Protein AF-A0A5K1E6M3-F1 (afdb_monomer_lite)

Structure (mmCIF, N/CA/C/O backbone):
data_AF-A0A5K1E6M3-F1
#
_entry.id   AF-A0A5K1E6M3-F1
#
loop_
_atom_site.group_PDB
_atom_site.id
_atom_site.type_symbol
_atom_site.label_atom_id
_atom_site.label_alt_id
_atom_site.label_comp_id
_atom_site.label_asym_id
_atom_site.label_entity_id
_atom_site.label_seq_id
_atom_site.pdbx_PDB_ins_code
_atom_site.Cartn_x
_atom_site.Cartn_y
_atom_site.Cartn_z
_atom_site.occupancy
_atom_site.B_iso_or_equiv
_atom_site.auth_seq_id
_atom_site.auth_comp_id
_atom_site.auth_asym_id
_atom_site.auth_atom_id
_atom_site.pdbx_PDB_model_num
ATOM 1 N N . GLN A 1 1 ? -10.714 -7.352 16.171 1.00 70.19 1 GLN A N 1
ATOM 2 C CA . GLN A 1 1 ? -9.509 -6.626 15.706 1.00 70.19 1 GLN A CA 1
ATOM 3 C C . GLN A 1 1 ? -9.912 -5.734 14.531 1.00 70.19 1 GLN A C 1
ATOM 5 O O . GLN A 1 1 ? -10.843 -6.109 13.839 1.00 70.19 1 GLN A O 1
ATOM 10 N N . LYS A 1 2 ? -9.293 -4.557 14.342 1.00 90.44 2 LYS A N 1
ATOM 11 C CA . LYS A 1 2 ? -9.644 -3.582 13.281 1.00 90.44 2 LYS A CA 1
ATOM 12 C C . LYS A 1 2 ? -8.530 -3.449 12.230 1.00 90.44 2 LYS A C 1
ATOM 14 O O . LYS A 1 2 ? -8.119 -2.336 11.902 1.00 90.44 2 LYS A O 1
ATOM 19 N N . PHE A 1 3 ? -7.986 -4.577 11.775 1.00 95.44 3 PHE A N 1
ATOM 20 C CA . PHE A 1 3 ? -6.951 -4.591 10.740 1.00 95.44 3 PHE A CA 1
ATOM 21 C C . PHE A 1 3 ? -7.386 -5.426 9.536 1.00 95.44 3 PHE A C 1
ATOM 23 O O . PHE A 1 3 ? -8.126 -6.393 9.703 1.00 95.44 3 PHE A O 1
ATOM 30 N N . GLY A 1 4 ? -6.914 -5.043 8.351 1.00 96.44 4 GLY A N 1
ATOM 31 C CA . GLY A 1 4 ? -6.989 -5.849 7.133 1.00 96.44 4 GLY A CA 1
ATOM 32 C C . GLY A 1 4 ? -5.604 -6.337 6.716 1.00 96.44 4 GLY A C 1
ATOM 3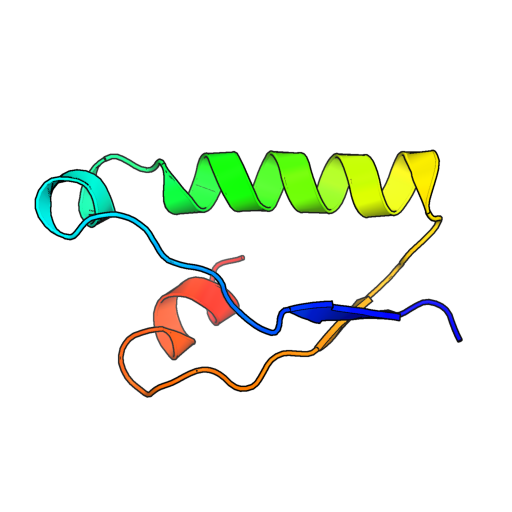3 O O . GLY A 1 4 ? -4.604 -5.668 6.977 1.00 96.44 4 GLY A O 1
ATOM 34 N N . GLU A 1 5 ? -5.528 -7.493 6.067 1.00 97.50 5 GLU A N 1
ATOM 35 C CA . GLU A 1 5 ? -4.291 -7.982 5.456 1.00 97.50 5 GLU A CA 1
ATOM 36 C C . GLU A 1 5 ? -4.319 -7.719 3.948 1.00 97.50 5 GLU A C 1
ATOM 38 O O . GLU A 1 5 ? -5.275 -8.082 3.263 1.00 97.50 5 GLU A O 1
ATOM 43 N N . ILE A 1 6 ? -3.271 -7.088 3.423 1.00 97.00 6 ILE A N 1
ATOM 44 C CA . ILE A 1 6 ? -3.070 -6.956 1.981 1.00 97.00 6 ILE A CA 1
ATOM 45 C C . ILE A 1 6 ? -2.260 -8.170 1.535 1.00 97.00 6 ILE A C 1
ATOM 47 O O . ILE A 1 6 ? -1.045 -8.207 1.691 1.00 97.00 6 ILE A O 1
ATOM 51 N N . ALA A 1 7 ? -2.944 -9.174 0.986 1.00 96.75 7 ALA A N 1
ATOM 52 C CA . ALA A 1 7 ? -2.282 -10.368 0.463 1.00 96.75 7 ALA A CA 1
ATOM 53 C C . ALA A 1 7 ? -1.557 -10.085 -0.863 1.00 96.75 7 ALA A C 1
ATOM 55 O O . ALA A 1 7 ? -0.439 -10.545 -1.077 1.00 96.75 7 ALA A O 1
ATOM 56 N N . PHE A 1 8 ? -2.187 -9.305 -1.749 1.00 95.38 8 PHE A N 1
ATOM 57 C CA . PHE A 1 8 ? -1.634 -8.939 -3.050 1.00 95.38 8 PHE A CA 1
ATOM 58 C C . PHE A 1 8 ? -1.977 -7.497 -3.404 1.00 95.38 8 PHE A C 1
ATOM 60 O O . PHE A 1 8 ? -3.124 -7.065 -3.284 1.00 95.38 8 PHE A O 1
ATOM 67 N N . LEU A 1 9 ? -0.980 -6.771 -3.903 1.00 94.62 9 LEU A N 1
ATOM 68 C CA . LEU A 1 9 ? -1.153 -5.459 -4.507 1.00 94.62 9 LEU A CA 1
ATOM 69 C C . LEU A 1 9 ? -0.104 -5.287 -5.601 1.00 94.62 9 LEU A C 1
ATOM 71 O O . LEU A 1 9 ? 1.091 -5.253 -5.327 1.00 94.62 9 LEU A O 1
ATOM 75 N N . ALA A 1 10 ? -0.561 -5.200 -6.846 1.00 94.88 10 ALA A N 1
ATOM 76 C CA . ALA A 1 10 ? 0.306 -5.112 -8.009 1.00 94.88 10 ALA A CA 1
ATOM 77 C C . ALA A 1 10 ? -0.257 -4.117 -9.021 1.00 94.88 10 ALA A C 1
ATOM 79 O O . ALA A 1 10 ? -1.468 -3.966 -9.167 1.00 94.88 10 ALA A O 1
ATOM 80 N N . ILE A 1 11 ? 0.654 -3.459 -9.730 1.00 95.06 11 ILE A N 1
ATOM 81 C CA . ILE A 1 11 ? 0.373 -2.601 -10.877 1.00 95.06 11 ILE A CA 1
ATOM 82 C C . ILE A 1 11 ? 1.203 -3.144 -12.037 1.00 95.06 11 ILE A C 1
ATOM 84 O O . ILE A 1 11 ? 2.373 -3.495 -11.838 1.00 95.06 11 ILE A O 1
ATOM 88 N N . THR A 1 12 ? 0.605 -3.217 -13.227 1.00 95.81 12 THR A N 1
ATOM 89 C CA . THR A 1 12 ? 1.304 -3.621 -14.453 1.00 95.81 12 THR A CA 1
ATOM 90 C C . THR A 1 12 ? 2.571 -2.784 -14.630 1.00 95.81 12 THR A C 1
ATOM 92 O O . THR A 1 12 ? 2.573 -1.590 -14.333 1.00 95.81 12 THR A O 1
ATOM 95 N N . ALA A 1 13 ? 3.670 -3.416 -15.043 1.00 92.62 13 ALA A N 1
ATOM 96 C CA . ALA A 1 13 ? 5.009 -2.824 -14.986 1.00 92.62 13 ALA A CA 1
ATOM 97 C C . ALA A 1 13 ? 5.121 -1.477 -15.726 1.00 92.62 13 ALA A C 1
ATOM 99 O O . ALA A 1 13 ? 5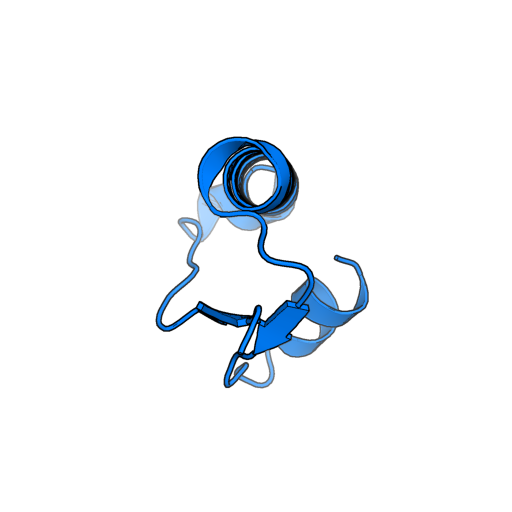.719 -0.532 -15.216 1.00 92.62 13 ALA A O 1
ATOM 100 N N . ASP A 1 14 ? 4.484 -1.371 -16.889 1.00 96.06 14 ASP A N 1
ATOM 101 C CA . ASP A 1 14 ? 4.388 -0.171 -17.725 1.00 96.06 14 ASP A CA 1
ATOM 102 C C . ASP A 1 14 ? 3.614 0.986 -17.068 1.00 96.06 14 ASP A C 1
ATOM 104 O O . ASP A 1 14 ? 3.757 2.146 -17.463 1.00 96.06 14 ASP A O 1
ATOM 108 N N . GLU A 1 15 ? 2.840 0.694 -16.025 1.00 95.94 15 GLU A N 1
ATOM 109 C CA . GLU A 1 15 ? 1.952 1.631 -15.342 1.00 95.94 15 GLU A CA 1
ATOM 110 C C . GLU A 1 15 ? 2.446 2.042 -13.939 1.00 95.94 15 GLU A C 1
ATOM 112 O O . GLU A 1 15 ? 1.902 2.966 -13.324 1.00 95.94 15 GLU A O 1
ATOM 117 N N . GLN A 1 16 ? 3.513 1.419 -13.423 1.00 90.81 16 GLN A N 1
ATOM 118 C CA . GLN A 1 16 ? 3.987 1.608 -12.040 1.00 90.81 16 GLN A CA 1
ATOM 119 C C . GLN A 1 16 ? 4.372 3.057 -11.705 1.00 90.81 16 GLN A C 1
ATOM 121 O O . GLN A 1 16 ? 4.114 3.531 -10.597 1.00 90.81 16 GLN A O 1
ATOM 126 N N . VAL A 1 17 ? 4.939 3.791 -12.664 1.00 92.00 17 VAL A N 1
ATOM 127 C CA . VAL A 1 17 ? 5.402 5.179 -12.466 1.00 92.00 17 VAL A CA 1
ATOM 128 C C . VAL A 1 17 ? 4.326 6.232 -12.737 1.00 92.00 17 VAL A C 1
ATOM 130 O O . VAL A 1 17 ? 4.559 7.418 -12.518 1.00 92.00 17 VAL A O 1
ATOM 133 N N . LYS A 1 18 ? 3.129 5.824 -13.181 1.00 95.69 18 LYS A N 1
ATOM 134 C CA . LYS A 1 18 ? 2.039 6.748 -13.542 1.00 95.69 18 LYS A CA 1
ATOM 135 C C . LYS A 1 18 ? 1.115 7.093 -12.366 1.00 95.69 18 LYS A C 1
ATOM 137 O O . LYS A 1 18 ? 0.103 7.767 -12.537 1.00 95.69 18 LYS A O 1
ATOM 142 N N . GLY A 1 19 ? 1.448 6.635 -11.156 1.00 94.50 19 GLY A N 1
ATOM 143 C CA . GLY A 1 19 ? 0.715 6.956 -9.925 1.00 94.50 19 GLY A CA 1
ATOM 144 C C . GLY A 1 19 ? -0.535 6.105 -9.673 1.00 94.50 19 GLY A C 1
ATOM 145 O O . GLY A 1 19 ? -1.262 6.363 -8.710 1.00 94.50 19 GLY A O 1
ATOM 146 N N . TYR A 1 20 ? -0.788 5.070 -10.481 1.00 96.88 20 TYR A N 1
ATOM 147 C CA . TYR A 1 20 ? -1.936 4.179 -10.285 1.00 96.88 20 TYR A CA 1
ATOM 148 C C . TYR A 1 20 ? -1.898 3.446 -8.947 1.00 96.88 20 TYR A C 1
ATOM 150 O O . TYR A 1 20 ? -2.932 3.346 -8.294 1.00 96.88 20 TYR A O 1
ATOM 158 N N . GLY A 1 21 ? -0.715 3.026 -8.488 1.00 96.31 21 GLY A N 1
ATOM 159 C CA . GLY A 1 21 ? -0.561 2.410 -7.169 1.00 96.31 21 GLY A CA 1
ATOM 160 C C . GLY A 1 21 ? -1.022 3.334 -6.040 1.00 96.31 21 GLY A C 1
ATOM 161 O O . GLY A 1 21 ? -1.758 2.907 -5.156 1.00 96.31 21 GLY A O 1
ATOM 162 N N . THR A 1 22 ? -0.650 4.615 -6.080 1.00 96.88 22 THR A N 1
ATOM 163 C CA . THR A 1 22 ? -1.088 5.602 -5.079 1.00 96.88 22 THR A CA 1
ATOM 164 C C . THR A 1 22 ? -2.599 5.802 -5.120 1.00 96.88 22 THR A C 1
ATOM 166 O O . THR A 1 22 ? -3.260 5.790 -4.085 1.00 96.88 22 THR A O 1
ATOM 169 N N . ARG A 1 23 ? -3.177 5.948 -6.321 1.00 97.44 23 ARG A N 1
ATOM 170 C CA . ARG A 1 23 ? -4.632 6.100 -6.478 1.00 97.44 23 ARG A CA 1
ATOM 171 C C . ARG A 1 23 ? -5.380 4.884 -5.934 1.00 97.44 23 ARG A C 1
ATOM 173 O O . ARG A 1 23 ? -6.330 5.061 -5.178 1.00 97.44 23 ARG A O 1
ATOM 180 N N . LEU A 1 24 ? -4.931 3.676 -6.272 1.00 97.44 24 LEU A N 1
ATOM 181 C CA . LEU A 1 24 ? -5.515 2.424 -5.793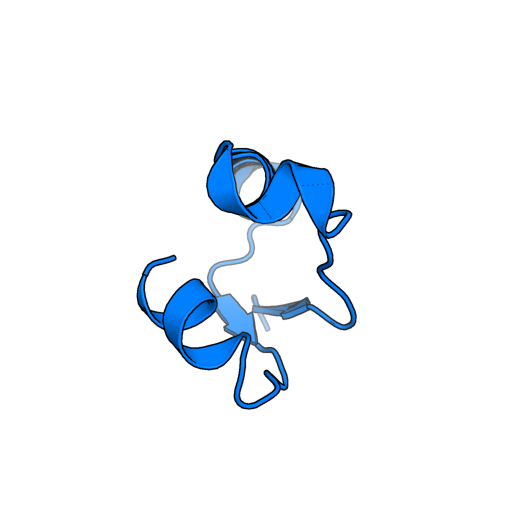 1.00 97.44 24 LEU A CA 1
ATOM 182 C C . LEU A 1 24 ? -5.496 2.346 -4.261 1.00 97.44 24 LEU A C 1
ATOM 184 O O . LEU A 1 24 ? -6.536 2.107 -3.652 1.00 97.44 24 LEU A O 1
ATOM 188 N N . MET A 1 25 ? -4.345 2.608 -3.638 1.00 97.69 25 MET A N 1
ATOM 189 C CA . MET A 1 25 ? -4.204 2.558 -2.180 1.00 97.69 25 MET A CA 1
ATOM 190 C C . MET A 1 25 ? -5.058 3.607 -1.466 1.00 97.69 25 MET A C 1
ATOM 192 O O . MET A 1 25 ? -5.652 3.312 -0.432 1.00 97.69 25 MET A O 1
ATOM 196 N N . ASN A 1 26 ? -5.177 4.814 -2.025 1.00 97.94 26 ASN A N 1
ATOM 197 C CA . ASN A 1 26 ? -6.045 5.850 -1.467 1.00 97.94 26 ASN A CA 1
ATOM 198 C C . ASN A 1 26 ? -7.515 5.421 -1.473 1.00 97.94 26 ASN A C 1
ATOM 200 O O . ASN A 1 26 ? -8.198 5.554 -0.458 1.00 97.94 26 ASN A O 1
ATOM 204 N N . HIS A 1 27 ? -7.992 4.865 -2.590 1.00 97.75 27 HIS A N 1
ATOM 205 C CA . HIS A 1 27 ? -9.355 4.343 -2.671 1.00 97.75 27 HIS A CA 1
ATOM 206 C C . HIS A 1 27 ? -9.574 3.168 -1.711 1.00 97.75 27 HIS A C 1
ATOM 208 O O . HIS A 1 27 ? -10.589 3.143 -1.016 1.00 97.75 27 HIS A O 1
ATOM 214 N N . LEU A 1 28 ? -8.607 2.248 -1.612 1.00 97.56 28 LEU A N 1
ATOM 215 C CA . LEU A 1 28 ? -8.654 1.128 -0.670 1.00 97.56 28 LEU A CA 1
ATOM 216 C C . LEU A 1 28 ? -8.759 1.615 0.781 1.00 97.56 28 LEU A C 1
ATOM 218 O O . LEU A 1 28 ? -9.641 1.175 1.511 1.00 97.56 28 LEU A O 1
ATOM 222 N N . LYS A 1 29 ? -7.900 2.555 1.197 1.00 97.31 29 LYS A N 1
ATOM 223 C CA . LYS A 1 29 ? -7.905 3.123 2.554 1.00 97.31 29 LYS A CA 1
ATOM 224 C C . LYS A 1 29 ? -9.214 3.825 2.889 1.00 97.31 29 LYS A C 1
ATOM 226 O O . LYS A 1 29 ? -9.701 3.678 4.007 1.00 97.31 29 LYS A O 1
ATOM 231 N N . GLN A 1 30 ? -9.768 4.583 1.942 1.00 98.19 30 GLN A N 1
ATOM 232 C CA . GLN A 1 30 ? -11.043 5.266 2.140 1.00 98.19 30 GLN A CA 1
ATOM 233 C C . GLN A 1 30 ? -12.170 4.251 2.350 1.00 98.19 30 GLN A C 1
ATOM 235 O O . GLN A 1 30 ? -12.881 4.324 3.346 1.00 98.19 30 GLN A O 1
ATOM 240 N N . HIS A 1 31 ? -12.275 3.257 1.464 1.00 97.88 31 HIS A N 1
ATOM 241 C CA . HIS A 1 31 ? -13.296 2.217 1.567 1.00 97.88 31 HIS A CA 1
ATOM 242 C C . HIS A 1 31 ? -13.180 1.425 2.874 1.00 97.88 31 HIS A C 1
ATOM 244 O O . HIS A 1 31 ? -14.156 1.290 3.607 1.00 97.88 31 HIS A O 1
ATOM 250 N N . ALA A 1 32 ? -11.968 0.985 3.213 1.00 97.56 32 ALA A N 1
ATOM 251 C CA . ALA A 1 32 ? -11.698 0.224 4.426 1.00 97.56 32 ALA A CA 1
ATOM 252 C C . ALA A 1 32 ? -12.036 0.998 5.708 1.00 97.56 32 ALA A C 1
ATOM 254 O O . ALA A 1 32 ? -12.458 0.407 6.700 1.00 97.56 32 ALA A O 1
ATOM 255 N N . ARG A 1 33 ? -11.862 2.323 5.709 1.00 97.00 33 ARG A N 1
ATOM 256 C CA . ARG A 1 33 ? -12.232 3.175 6.845 1.00 97.00 33 ARG A CA 1
ATOM 257 C C . ARG A 1 33 ? -13.744 3.365 6.941 1.00 97.00 33 ARG A C 1
ATOM 259 O O . ARG A 1 33 ? -14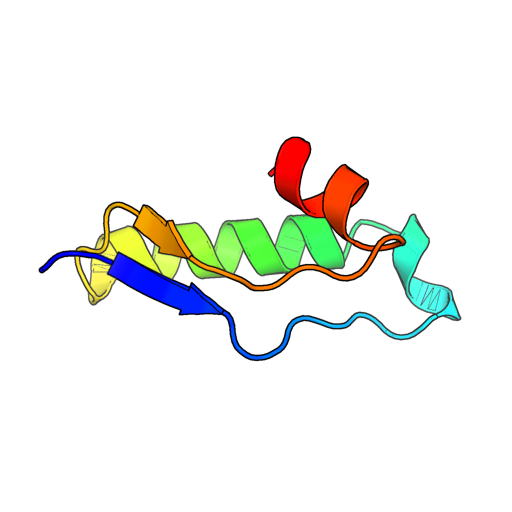.305 3.248 8.032 1.00 97.00 33 ARG A O 1
ATOM 266 N N . ASP A 1 34 ? -14.377 3.691 5.822 1.00 98.06 34 ASP A N 1
ATOM 267 C CA . ASP A 1 34 ? -15.768 4.139 5.802 1.00 98.06 34 ASP A CA 1
ATOM 268 C C . ASP A 1 34 ? -1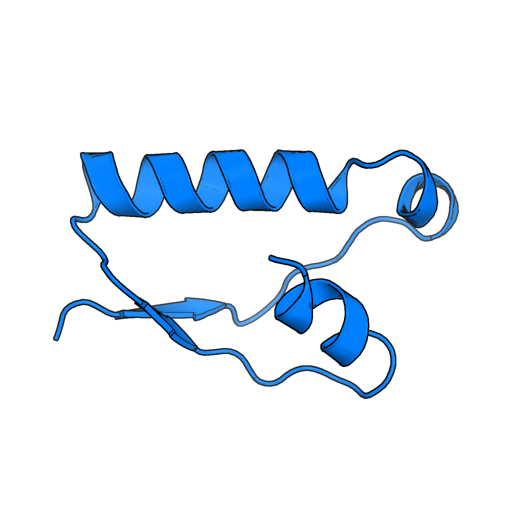6.751 2.977 5.916 1.00 98.06 34 ASP A C 1
ATOM 270 O O . ASP A 1 34 ? -17.759 3.096 6.608 1.00 98.06 34 ASP A O 1
ATOM 274 N N . VAL A 1 35 ? -16.446 1.863 5.247 1.00 97.12 35 VAL A N 1
ATOM 275 C CA . VAL A 1 35 ? -17.326 0.694 5.144 1.00 97.12 35 VAL A CA 1
ATOM 276 C C . VAL A 1 35 ? -16.949 -0.358 6.180 1.00 97.12 35 VAL A C 1
ATOM 278 O O . VAL A 1 35 ? -17.795 -0.779 6.964 1.00 97.12 35 VAL A O 1
ATOM 281 N N . ASP A 1 36 ? -15.671 -0.739 6.231 1.00 96.06 36 ASP A N 1
ATOM 282 C CA . ASP A 1 36 ? -15.212 -1.856 7.072 1.00 96.06 36 ASP A CA 1
ATOM 283 C C . ASP A 1 36 ? -14.731 -1.414 8.467 1.00 96.06 36 ASP A C 1
ATOM 285 O O . ASP A 1 36 ? -14.454 -2.240 9.341 1.00 96.06 36 ASP A O 1
ATOM 289 N N . HIS A 1 37 ? -14.616 -0.101 8.697 1.00 96.62 37 HIS A N 1
ATOM 290 C CA . HIS A 1 37 ? -14.122 0.505 9.939 1.00 96.62 37 HIS A CA 1
ATOM 291 C C . HIS A 1 37 ? -12.738 -0.004 10.385 1.00 96.62 37 HIS A C 1
ATOM 293 O O . HIS A 1 37 ? -12.431 -0.069 11.586 1.00 96.62 37 HIS A O 1
ATOM 299 N N . LEU A 1 38 ? -11.887 -0.340 9.412 1.00 97.88 38 LEU A N 1
ATOM 300 C CA . LEU A 1 38 ? -10.497 -0.720 9.625 1.00 97.88 38 LEU A CA 1
ATOM 301 C C . LEU A 1 38 ? -9.647 0.505 9.965 1.00 97.88 38 LEU A C 1
ATOM 303 O O . LEU A 1 38 ? -9.849 1.609 9.457 1.00 97.88 38 LEU A O 1
ATOM 307 N N . THR A 1 39 ? -8.661 0.296 10.832 1.00 96.56 39 THR A N 1
ATOM 308 C CA . THR A 1 39 ? -7.712 1.337 11.247 1.00 96.56 39 THR A CA 1
ATOM 309 C C . THR A 1 39 ? -6.277 1.027 10.839 1.00 96.56 39 THR A C 1
ATOM 311 O O . THR A 1 39 ? -5.459 1.941 10.805 1.00 96.56 39 THR A O 1
ATOM 314 N N . HIS A 1 40 ? -5.969 -0.232 10.519 1.00 96.50 40 HIS A N 1
ATOM 315 C CA . HIS A 1 40 ? -4.619 -0.68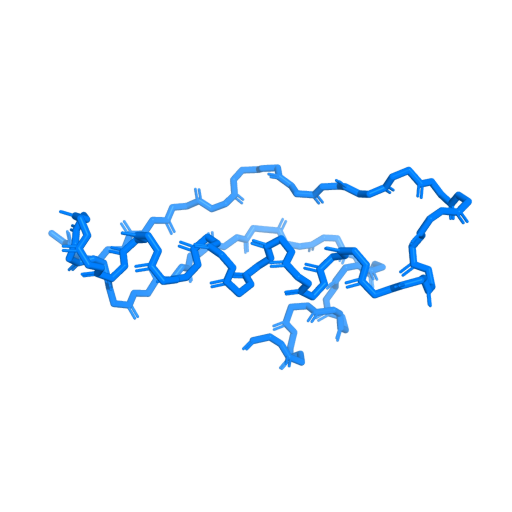1 10.183 1.00 96.50 40 HIS A CA 1
ATOM 316 C C . HIS A 1 40 ? -4.636 -1.660 9.010 1.00 96.50 40 HIS A C 1
ATOM 318 O O . HIS A 1 40 ? -5.589 -2.420 8.836 1.00 96.50 40 HIS A O 1
ATOM 324 N N . PHE A 1 41 ? -3.538 -1.682 8.261 1.00 97.50 41 PHE A N 1
ATOM 325 C CA . PHE A 1 41 ? -3.231 -2.749 7.318 1.00 97.50 41 PHE A CA 1
ATOM 326 C C . PHE A 1 41 ? -1.945 -3.463 7.728 1.00 97.50 41 PHE A C 1
ATOM 328 O O . PHE A 1 41 ? -1.035 -2.841 8.275 1.00 97.50 41 PHE A O 1
ATOM 335 N N . LEU A 1 42 ? -1.878 -4.759 7.440 1.00 97.06 42 LEU A N 1
ATOM 336 C CA . LEU A 1 42 ? -0.674 -5.579 7.538 1.00 97.06 42 LEU A CA 1
ATOM 337 C C . LEU A 1 42 ? -0.394 -6.198 6.169 1.00 97.06 42 LEU A C 1
ATOM 339 O O . LEU A 1 42 ? -1.320 -6.536 5.436 1.00 97.06 42 LEU A O 1
ATOM 343 N N . THR A 1 43 ? 0.877 -6.310 5.801 1.00 96.94 43 THR A N 1
ATOM 344 C CA . THR A 1 43 ? 1.290 -6.912 4.531 1.00 96.94 43 THR A CA 1
ATOM 345 C C . THR A 1 43 ? 2.695 -7.470 4.662 1.00 96.94 43 THR A C 1
ATOM 347 O O . THR A 1 43 ? 3.534 -6.903 5.365 1.00 96.94 43 THR A O 1
ATOM 350 N N . TYR A 1 44 ? 2.970 -8.534 3.919 1.00 96.38 44 TYR A N 1
ATOM 351 C CA . TYR A 1 44 ? 4.331 -8.970 3.639 1.00 96.38 44 TYR A CA 1
ATOM 352 C C . TYR A 1 44 ? 4.772 -8.338 2.321 1.00 96.38 44 TYR A C 1
ATOM 354 O O . TYR A 1 44 ? 4.281 -8.702 1.258 1.00 96.38 44 TYR A O 1
ATOM 362 N N . ALA A 1 45 ? 5.650 -7.338 2.396 1.00 95.62 45 ALA A N 1
ATOM 363 C CA . ALA A 1 45 ? 6.169 -6.653 1.217 1.00 95.62 45 ALA A CA 1
ATOM 364 C C . ALA A 1 45 ? 7.488 -7.288 0.760 1.00 95.62 45 ALA A C 1
ATOM 366 O O . ALA A 1 45 ? 8.368 -7.555 1.579 1.00 95.62 45 ALA A O 1
ATOM 367 N N . ASP A 1 46 ? 7.642 -7.481 -0.551 1.00 93.31 46 ASP A N 1
ATOM 368 C CA . ASP A 1 46 ? 8.945 -7.777 -1.142 1.00 93.31 46 ASP A CA 1
ATOM 369 C C . ASP A 1 46 ? 9.855 -6.534 -1.143 1.00 93.31 46 ASP A C 1
ATOM 371 O O . ASP A 1 46 ? 9.402 -5.399 -0.961 1.00 93.31 46 ASP A O 1
ATOM 375 N N . ASN A 1 47 ? 11.150 -6.743 -1.393 1.00 93.50 47 ASN A N 1
ATOM 376 C CA . ASN A 1 47 ? 12.166 -5.686 -1.362 1.00 93.50 47 ASN A CA 1
ATOM 377 C C . ASN A 1 47 ? 11.890 -4.520 -2.330 1.00 93.50 47 ASN A C 1
ATOM 379 O O . ASN A 1 47 ? 12.309 -3.396 -2.056 1.00 93.50 47 ASN A O 1
ATOM 383 N N . ASN A 1 48 ? 11.187 -4.763 -3.439 1.00 90.00 48 ASN A N 1
ATOM 384 C CA . ASN A 1 48 ? 10.848 -3.735 -4.422 1.00 90.00 48 ASN A CA 1
ATOM 385 C C . ASN A 1 48 ? 9.620 -2.920 -3.984 1.00 90.00 48 ASN A C 1
ATOM 387 O O . ASN A 1 48 ? 9.483 -1.755 -4.359 1.00 90.00 48 ASN A O 1
ATOM 391 N N . ALA A 1 49 ? 8.743 -3.505 -3.166 1.00 92.69 49 ALA A N 1
ATOM 392 C CA . ALA A 1 49 ? 7.512 -2.886 -2.691 1.00 92.69 49 ALA A CA 1
ATOM 393 C C . ALA A 1 49 ? 7.651 -2.168 -1.334 1.00 92.69 49 ALA A C 1
ATOM 395 O O . ALA A 1 49 ? 6.834 -1.294 -1.037 1.00 92.69 49 ALA A O 1
ATOM 396 N N . VAL A 1 50 ? 8.679 -2.461 -0.520 1.00 94.44 50 VAL A N 1
ATOM 397 C CA . VAL A 1 50 ? 8.882 -1.810 0.798 1.00 94.44 50 VAL A CA 1
ATOM 398 C C . VAL A 1 50 ? 8.835 -0.282 0.689 1.00 94.44 50 VAL A C 1
ATOM 400 O O . VAL A 1 50 ? 8.102 0.378 1.424 1.00 94.44 50 VAL A O 1
ATOM 403 N N . GLY A 1 51 ? 9.572 0.294 -0.266 1.00 93.56 51 GLY A N 1
ATOM 404 C CA . GLY A 1 51 ? 9.619 1.746 -0.458 1.00 93.56 51 GLY A CA 1
ATOM 405 C C . GLY A 1 51 ? 8.280 2.352 -0.889 1.00 93.56 51 GLY A C 1
ATOM 406 O O . GLY A 1 51 ? 8.009 3.514 -0.585 1.00 93.56 51 GLY A O 1
ATOM 407 N N . TYR A 1 52 ? 7.433 1.578 -1.572 1.00 94.38 52 TYR A N 1
ATOM 408 C CA . TYR A 1 52 ? 6.071 1.988 -1.894 1.00 94.38 52 TYR A CA 1
ATOM 409 C C . TYR A 1 52 ? 5.205 2.022 -0.628 1.00 94.38 52 TYR A C 1
ATOM 411 O O . TYR A 1 52 ? 4.623 3.063 -0.337 1.00 94.38 52 TYR A O 1
ATOM 419 N N . PHE A 1 53 ? 5.180 0.943 0.162 1.00 95.25 53 PHE A N 1
ATOM 420 C CA . PHE A 1 53 ? 4.348 0.866 1.369 1.00 95.25 53 PHE A CA 1
ATOM 421 C C . PHE A 1 53 ? 4.774 1.848 2.468 1.00 95.25 53 PHE A C 1
ATOM 423 O O . PHE A 1 53 ? 3.911 2.404 3.131 1.00 95.25 53 PHE A O 1
ATOM 430 N N . ILE A 1 54 ? 6.070 2.149 2.620 1.00 94.62 54 ILE A N 1
ATOM 431 C CA . ILE A 1 54 ? 6.537 3.187 3.565 1.00 94.62 54 ILE A CA 1
ATOM 432 C C . ILE A 1 54 ? 5.972 4.572 3.212 1.00 94.62 54 ILE A C 1
ATOM 434 O O . ILE A 1 54 ? 5.704 5.377 4.100 1.00 94.62 54 ILE A O 1
ATOM 438 N N . LYS A 1 55 ? 5.797 4.870 1.919 1.00 93.75 55 LYS A N 1
ATOM 439 C CA . LYS A 1 55 ? 5.245 6.154 1.459 1.00 93.75 55 LYS A CA 1
ATOM 440 C C . LYS A 1 55 ? 3.725 6.241 1.590 1.00 93.75 55 LYS A C 1
ATOM 442 O O . LYS A 1 55 ? 3.192 7.331 1.394 1.00 93.75 55 LYS A O 1
ATOM 447 N N . GLN A 1 56 ? 3.036 5.118 1.798 1.00 90.81 56 GLN A N 1
ATOM 448 C CA . GLN A 1 56 ? 1.578 5.044 1.809 1.00 90.81 56 GLN A CA 1
ATOM 449 C C . GLN A 1 56 ? 1.041 4.988 3.231 1.00 90.81 56 GLN A C 1
ATOM 451 O O . GLN A 1 56 ? 0.354 5.959 3.609 1.00 90.81 56 GLN A O 1
#

pLDDT: mean 95.17, std 3.95, range [70.19, 98.19]

Foldseek 3Di:
DQEEEDEDDDDDPVCPPVCVSVVVVVVVVVCSCPPVVHDYYDYDDDPVCPVVVVVD

Secondary structure (DSSP, 8-state):
--EEE-------GGGGGGTHHHHHHHHHHHHHHHTS---EEE----TTTHHHHHT-

InterPro domains:
  IPR000182 GNAT domain [PF00583] (2-49)
  IPR000182 GNAT domain [PS51186] (1-56)
  IPR016181 Acyl-CoA N-acyltransferase [SSF55729] (2-55)
  IPR037800 Histone acetyltransferase GCN5 [PTHR45750] (1-56)

Sequence (56 aa):
QKFGEIAFLAITADEQVKGYGTRLMNHLKQHARDVDHLTHFLTYADNNAVGYFIKQ

Radius of gyration: 11.78 Å; chains: 1; bounding box: 30×17×33 Å

Organism: NCBI:txid210225